Protein AF-A0A2D4RVU8-F1 (afdb_monomer)

Radius of gyration: 25.31 Å; Cα contacts (8 Å, |Δi|>4): 98; chains: 1; bounding box: 89×40×42 Å

Foldseek 3Di:
DDPVVVVVVVVVPPPDDDDDDDPPPPDPPDDPPPPPQQLVVLLVQLVVLLVQLVVLVVVCVVPVDVLSLLSSLVSLVVSLVSLVCSVVTPNDDPVSVVSSVVSNVSSVVSNVVSVVSHDPDDVVVSVVSVVVVCVVVVVD

Secondary structure (DSSP, 8-state):
--THHHHHHHSSSSSSS-------SSS-S--------HHHHHHHHHHHHHHHHHHHHHHHHHH--HHHHHHHHHHHHHHHHHHHHGGG-TT--HHHHHHHHHHHHHHHHHHHHHHHHS-TT-HHHHHHHHHHHHHHHHT-

Nearest PDB structures (foldseek):
  9had-assembly1_A  TM=4.793E-01  e=4.778E-01  Dermatophagoides farinae
  2k3w-assembly1_A  TM=7.581E-01  e=4.256E+00  Homo sapiens

Solvent-accessible surface area (backbone atoms only — not comparable to full-atom values): 8275 Å² total; per-residue (Å²): 135,65,79,73,66,60,59,64,63,64,69,74,77,71,83,84,81,89,88,83,83,80,95,80,82,87,72,75,94,72,74,91,70,76,76,68,76,47,26,63,54,34,47,52,50,16,51,50,30,40,54,48,15,52,53,29,37,52,48,18,76,75,70,69,45,63,62,33,41,53,51,16,44,51,34,25,49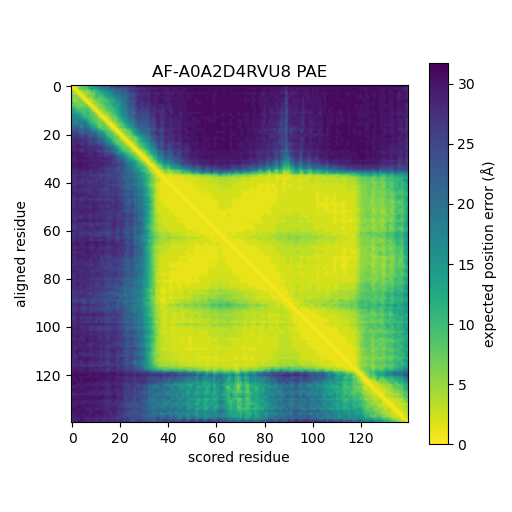,48,14,40,54,42,32,60,49,32,78,74,29,90,72,55,49,74,69,51,54,53,51,36,51,55,48,43,50,53,32,52,55,50,45,56,54,44,59,74,70,48,74,89,84,53,68,64,61,58,51,53,60,48,46,68,61,46,53,63,66,77,74,110

pLDDT: mean 75.92, std 20.5, range [33.06, 98.31]

Sequence (140 aa):
MKLKNLILVTTTMVFFSSGCSTIQEIVGDGNTLLAGPCADLTIDEAFFLHEEAKSGFAKYLNTREDHFLFDSFYTASDSRSVAQSVSQCWDRRVSHYNAMKNLEELNNDLARILVRNMPDEDPGQMVSVYRDKYTRLMHR

Mean predicted aligned error: 14.42 Å

Structure (mmCIF, N/CA/C/O backbone):
data_AF-A0A2D4RVU8-F1
#
_entry.id   AF-A0A2D4RVU8-F1
#
loop_
_atom_site.group_PDB
_atom_site.id
_atom_site.type_symbol
_atom_site.label_atom_id
_atom_site.label_alt_id
_atom_site.label_comp_id
_atom_site.label_asym_id
_atom_site.label_entity_id
_atom_site.label_seq_id
_atom_site.pdbx_PDB_ins_code
_atom_site.Cartn_x
_atom_site.Cartn_y
_atom_site.Cartn_z
_atom_site.occupancy
_atom_site.B_iso_or_equiv
_atom_site.auth_seq_id
_atom_site.auth_comp_id
_atom_site.auth_asym_id
_atom_site.auth_atom_id
_atom_site.pdbx_PDB_model_num
ATOM 1 N N . MET A 1 1 ? 70.613 -2.924 -10.716 1.00 49.34 1 MET A N 1
ATOM 2 C CA . MET A 1 1 ? 69.352 -2.624 -9.997 1.00 49.34 1 MET A CA 1
ATOM 3 C C . MET A 1 1 ? 68.781 -3.930 -9.477 1.00 49.34 1 MET A C 1
ATOM 5 O O . MET A 1 1 ? 68.865 -4.936 -10.164 1.00 49.34 1 MET A O 1
ATOM 9 N N . LYS A 1 2 ? 68.389 -3.941 -8.202 1.00 42.91 2 LYS A N 1
ATOM 10 C CA . LYS A 1 2 ? 68.290 -5.141 -7.363 1.00 42.91 2 LYS A CA 1
ATOM 11 C C . LYS A 1 2 ? 67.008 -5.937 -7.647 1.00 42.91 2 LYS A C 1
ATOM 13 O O . LYS A 1 2 ? 65.945 -5.344 -7.802 1.00 42.91 2 LYS A O 1
ATOM 18 N N . LEU A 1 3 ? 67.125 -7.267 -7.588 1.00 47.97 3 LEU A N 1
ATOM 19 C CA . LEU A 1 3 ? 66.077 -8.300 -7.702 1.00 47.97 3 LEU A CA 1
ATOM 20 C C . LEU A 1 3 ? 64.791 -8.006 -6.890 1.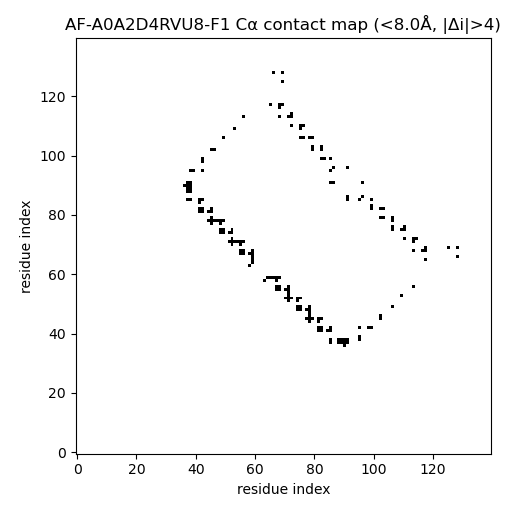00 47.97 3 LEU A C 1
ATOM 22 O O . LEU A 1 3 ? 63.714 -8.484 -7.226 1.00 47.97 3 LEU A O 1
ATOM 26 N N . LYS A 1 4 ? 64.888 -7.150 -5.863 1.00 49.53 4 LYS A N 1
ATOM 27 C CA . LYS A 1 4 ? 63.763 -6.647 -5.058 1.00 49.53 4 LYS A CA 1
ATOM 28 C C . LYS A 1 4 ? 62.716 -5.844 -5.847 1.00 49.53 4 LYS A C 1
ATOM 30 O O . LYS A 1 4 ? 61.561 -5.851 -5.444 1.00 49.53 4 LYS A O 1
ATOM 35 N N . ASN A 1 5 ? 63.076 -5.202 -6.962 1.00 52.09 5 ASN A N 1
ATOM 36 C CA . ASN A 1 5 ? 62.132 -4.362 -7.716 1.00 52.09 5 ASN A CA 1
ATOM 37 C C . ASN A 1 5 ? 61.339 -5.120 -8.793 1.00 52.09 5 ASN A C 1
ATOM 39 O O . ASN A 1 5 ? 60.390 -4.561 -9.329 1.00 52.09 5 ASN A O 1
ATOM 43 N N . LEU A 1 6 ? 61.691 -6.375 -9.099 1.00 47.56 6 LEU A N 1
ATOM 44 C CA . LEU A 1 6 ? 60.920 -7.211 -10.030 1.00 47.56 6 LEU A CA 1
ATOM 45 C C . LEU A 1 6 ? 59.760 -7.923 -9.316 1.00 47.56 6 LEU A C 1
ATOM 47 O O . LEU A 1 6 ? 58.681 -8.061 -9.877 1.00 47.56 6 LEU A O 1
ATOM 51 N N . ILE A 1 7 ? 59.960 -8.291 -8.046 1.00 53.34 7 ILE A N 1
ATOM 52 C CA . ILE A 1 7 ? 58.950 -8.978 -7.227 1.00 53.34 7 ILE A CA 1
ATOM 53 C C . ILE A 1 7 ? 57.769 -8.048 -6.911 1.00 53.34 7 ILE A C 1
ATOM 55 O O . ILE A 1 7 ? 56.640 -8.510 -6.837 1.00 53.34 7 ILE A O 1
ATOM 59 N N . LEU A 1 8 ? 58.001 -6.736 -6.782 1.00 48.16 8 LEU A N 1
ATOM 60 C CA . LEU A 1 8 ? 56.951 -5.774 -6.425 1.00 48.16 8 LEU A CA 1
ATOM 61 C C . LEU A 1 8 ? 55.982 -5.460 -7.582 1.00 48.16 8 LEU A C 1
ATOM 63 O O . LEU A 1 8 ? 54.867 -5.014 -7.333 1.00 48.16 8 LEU A O 1
ATOM 67 N N . VAL A 1 9 ? 56.384 -5.700 -8.835 1.00 50.97 9 VAL A N 1
ATOM 68 C CA . VAL A 1 9 ? 55.538 -5.443 -10.017 1.00 50.97 9 VAL A CA 1
ATOM 69 C C . VAL A 1 9 ? 54.647 -6.647 -10.341 1.00 50.97 9 VAL A C 1
ATOM 71 O O . VAL A 1 9 ? 53.563 -6.481 -10.890 1.00 50.97 9 VAL A O 1
ATOM 74 N N . THR A 1 10 ? 55.041 -7.861 -9.948 1.00 50.91 10 THR A N 1
ATOM 75 C CA . THR A 1 10 ? 54.247 -9.073 -10.206 1.00 50.91 10 THR A CA 1
ATOM 76 C C . THR A 1 10 ? 53.129 -9.319 -9.189 1.00 50.91 10 THR A C 1
ATOM 78 O O . THR A 1 10 ? 52.215 -10.083 -9.480 1.00 50.91 10 THR A O 1
ATOM 81 N N . THR A 1 11 ? 53.143 -8.673 -8.016 1.00 49.53 11 THR A N 1
ATOM 82 C CA . THR A 1 11 ? 52.123 -8.898 -6.969 1.00 49.53 11 THR A CA 1
ATOM 83 C C . THR A 1 11 ? 50.898 -7.987 -7.064 1.00 49.53 11 THR A C 1
ATOM 85 O O . THR A 1 11 ? 49.917 -8.228 -6.368 1.00 49.53 11 THR A O 1
ATOM 88 N N . THR A 1 12 ? 50.905 -6.958 -7.916 1.00 49.94 12 THR A N 1
ATOM 89 C CA . THR A 1 12 ? 49.766 -6.029 -8.067 1.00 49.94 12 THR A CA 1
ATOM 90 C C . THR A 1 12 ? 48.831 -6.380 -9.226 1.00 49.94 12 THR A C 1
ATOM 92 O O . THR A 1 12 ? 47.786 -5.752 -9.372 1.00 49.94 12 THR A O 1
ATOM 95 N N . MET A 1 13 ? 49.141 -7.422 -10.007 1.00 48.62 13 MET A N 1
ATOM 96 C CA . MET A 1 13 ? 48.339 -7.858 -11.159 1.00 48.62 13 MET A CA 1
ATOM 97 C C . MET A 1 13 ? 47.688 -9.241 -10.971 1.00 48.62 13 MET A C 1
ATOM 99 O O . MET A 1 13 ? 47.442 -9.949 -11.940 1.00 48.62 13 MET A O 1
ATOM 103 N N . VAL A 1 14 ? 47.410 -9.642 -9.725 1.00 50.66 14 VAL A N 1
ATOM 104 C CA . VAL A 1 14 ? 46.709 -10.908 -9.399 1.00 50.66 14 VAL A CA 1
ATOM 105 C C . VAL A 1 14 ? 45.340 -10.668 -8.734 1.00 50.66 14 VAL A C 1
ATOM 107 O O . VAL A 1 14 ? 44.620 -11.603 -8.413 1.00 50.66 14 VAL A O 1
ATOM 110 N N . PHE A 1 15 ? 44.902 -9.413 -8.593 1.00 49.97 15 PHE A N 1
ATOM 111 C CA . PHE A 1 15 ? 43.677 -9.072 -7.852 1.00 49.97 15 PHE A CA 1
ATOM 112 C C . PHE A 1 15 ? 42.416 -8.800 -8.693 1.00 49.97 15 PHE A C 1
ATOM 114 O O . PHE A 1 15 ? 41.472 -8.212 -8.177 1.00 49.97 15 PHE A O 1
ATOM 121 N N . PHE A 1 16 ? 42.350 -9.235 -9.959 1.00 48.38 16 PHE A N 1
ATOM 122 C CA . PHE A 1 16 ? 41.176 -8.955 -10.811 1.00 48.38 16 PHE A CA 1
ATOM 123 C C . PHE A 1 16 ? 40.555 -10.142 -11.559 1.00 48.38 16 PHE A C 1
ATOM 125 O O . PHE A 1 16 ? 39.680 -9.928 -12.394 1.00 48.38 16 PHE A O 1
ATOM 132 N N . SER A 1 17 ? 40.909 -11.394 -11.262 1.00 52.25 17 SER A N 1
ATOM 133 C CA . SER A 1 17 ? 40.301 -12.515 -11.997 1.00 52.25 17 SER A CA 1
ATOM 134 C C . SER A 1 17 ? 40.287 -13.835 -11.231 1.00 52.25 17 SER A C 1
ATOM 136 O O . SER A 1 17 ? 41.065 -14.726 -11.549 1.00 52.25 17 SER A O 1
ATOM 138 N N . SER A 1 18 ? 39.384 -13.979 -10.258 1.00 53.31 18 SER A N 1
ATOM 139 C CA . SER A 1 18 ? 38.790 -15.282 -9.893 1.00 53.31 18 SER A CA 1
ATOM 140 C C . SER A 1 18 ? 37.829 -15.111 -8.718 1.00 53.31 18 SER A C 1
ATOM 142 O O . SER A 1 18 ? 38.201 -15.268 -7.558 1.00 53.31 18 SER A O 1
ATOM 144 N N . GLY A 1 19 ? 36.586 -14.760 -9.028 1.00 47.66 19 GLY A N 1
ATOM 145 C CA . GLY A 1 19 ? 35.509 -14.641 -8.047 1.00 47.66 19 GLY A CA 1
ATOM 146 C C . GLY A 1 19 ? 34.134 -14.786 -8.686 1.00 47.66 19 GLY A C 1
ATOM 147 O O . GLY A 1 19 ? 33.216 -14.059 -8.337 1.00 47.66 19 GLY A O 1
ATOM 148 N N . CYS A 1 20 ? 34.001 -15.669 -9.674 1.00 54.88 20 CYS A N 1
ATOM 149 C CA . CYS A 1 20 ? 32.704 -16.111 -10.168 1.00 54.88 20 CYS A CA 1
ATOM 150 C C . CYS A 1 20 ? 32.858 -17.541 -10.682 1.00 54.88 20 CYS A C 1
ATOM 152 O O . CYS A 1 20 ? 33.179 -17.767 -11.844 1.00 54.88 20 CYS A O 1
ATOM 154 N N . SER A 1 21 ? 32.698 -18.513 -9.792 1.00 43.34 21 SER A N 1
ATOM 155 C CA . SER A 1 21 ? 32.393 -19.875 -10.211 1.00 43.34 21 SER A CA 1
ATOM 156 C C . SER A 1 21 ? 31.675 -20.613 -9.090 1.00 43.34 21 SER A C 1
ATOM 158 O O . SER A 1 21 ? 32.211 -20.775 -7.994 1.00 43.34 21 SER A O 1
ATOM 160 N N . THR A 1 22 ? 30.476 -21.077 -9.448 1.00 44.47 22 THR A N 1
ATOM 161 C CA . THR A 1 22 ? 29.731 -22.202 -8.867 1.00 44.47 22 THR A CA 1
ATOM 162 C C . THR A 1 22 ? 29.140 -22.026 -7.464 1.00 44.47 22 THR A C 1
ATOM 164 O O . THR A 1 22 ? 29.559 -22.669 -6.511 1.00 44.47 22 THR A O 1
ATOM 167 N N . ILE A 1 23 ? 28.038 -21.270 -7.386 1.00 45.72 23 ILE A N 1
ATOM 168 C CA . ILE A 1 23 ? 26.826 -21.774 -6.713 1.00 45.72 23 ILE A CA 1
ATOM 169 C C . ILE A 1 23 ? 25.878 -22.192 -7.839 1.00 45.72 23 ILE A C 1
ATOM 171 O O . ILE A 1 23 ? 25.037 -21.425 -8.294 1.00 45.72 23 ILE A O 1
ATOM 175 N N . GLN A 1 24 ? 26.107 -23.386 -8.370 1.00 43.03 24 GLN A N 1
ATOM 176 C CA . GLN A 1 24 ? 25.278 -23.997 -9.404 1.00 43.03 24 GLN A CA 1
ATOM 177 C C . GLN A 1 24 ? 24.982 -25.429 -8.960 1.00 43.03 24 GLN A C 1
ATOM 179 O O . GLN A 1 24 ? 25.340 -26.383 -9.630 1.00 43.03 24 GLN A O 1
ATOM 184 N N . GLU A 1 25 ? 24.414 -25.574 -7.760 1.00 40.16 25 GLU A N 1
ATOM 185 C CA . GLU A 1 25 ? 23.968 -26.882 -7.255 1.00 40.16 25 GLU A CA 1
ATOM 186 C C . GLU A 1 25 ? 22.769 -26.791 -6.292 1.00 40.16 25 GLU A C 1
ATOM 188 O O . GLU A 1 25 ? 22.515 -27.697 -5.508 1.00 40.16 25 GLU A O 1
ATOM 193 N N . ILE A 1 26 ? 21.994 -25.698 -6.349 1.00 45.88 26 ILE A N 1
ATOM 194 C CA . ILE A 1 26 ? 20.673 -25.603 -5.696 1.00 45.88 26 ILE A CA 1
ATOM 195 C C . ILE A 1 26 ? 19.700 -24.848 -6.610 1.00 45.88 26 ILE A C 1
ATOM 197 O O . ILE A 1 26 ? 19.064 -23.881 -6.217 1.00 45.88 26 ILE A O 1
ATOM 201 N N . VAL A 1 27 ? 19.605 -25.242 -7.876 1.00 41.84 27 VAL A N 1
ATOM 202 C CA . VAL A 1 27 ? 18.398 -24.973 -8.665 1.00 41.84 27 VAL A CA 1
ATOM 203 C C . VAL A 1 27 ? 18.159 -26.240 -9.459 1.00 41.84 27 VAL A C 1
ATOM 205 O O . VAL A 1 27 ? 18.899 -26.547 -10.391 1.00 41.84 27 VAL A O 1
ATOM 208 N N . GLY A 1 28 ? 17.197 -27.028 -8.987 1.00 33.06 28 GLY A N 1
ATOM 209 C CA . GLY A 1 28 ? 16.760 -28.230 -9.670 1.00 33.06 28 GLY A CA 1
ATOM 210 C C . GLY A 1 28 ? 16.371 -27.911 -11.108 1.00 33.06 28 GLY A C 1
ATOM 211 O O . GLY A 1 28 ? 15.796 -26.862 -11.396 1.00 33.06 28 GLY A O 1
ATOM 212 N N . ASP A 1 29 ? 16.718 -28.844 -11.983 1.00 42.81 29 ASP A N 1
ATOM 213 C CA . ASP A 1 29 ? 16.205 -28.981 -13.336 1.00 42.81 29 ASP A CA 1
ATOM 214 C C . ASP A 1 29 ? 14.680 -28.770 -13.334 1.00 42.81 29 ASP A C 1
ATOM 216 O O . ASP A 1 29 ? 13.924 -29.560 -12.764 1.00 42.81 29 ASP A O 1
ATOM 220 N N . GLY A 1 30 ? 14.235 -27.620 -13.838 1.00 38.69 30 GLY A N 1
ATOM 221 C CA . GLY A 1 30 ? 12.900 -27.120 -13.533 1.00 38.69 30 GLY A CA 1
ATOM 222 C C . GLY A 1 30 ? 12.556 -25.842 -14.275 1.00 38.69 30 GLY A C 1
ATOM 223 O O . GLY A 1 30 ? 12.270 -24.821 -13.664 1.00 38.69 30 GLY A O 1
ATOM 224 N N . ASN A 1 31 ? 12.519 -25.954 -15.599 1.00 37.00 31 ASN A N 1
ATOM 225 C CA . ASN A 1 31 ? 11.877 -25.033 -16.530 1.00 37.00 31 ASN A CA 1
ATOM 226 C C . ASN A 1 31 ? 12.595 -23.704 -16.786 1.00 37.00 31 ASN A C 1
ATOM 228 O O . ASN A 1 31 ? 12.880 -22.892 -15.913 1.00 37.00 31 ASN A O 1
ATOM 232 N N . THR A 1 32 ? 12.745 -23.444 -18.075 1.00 42.44 32 THR A N 1
ATOM 233 C CA . THR A 1 32 ? 12.717 -22.145 -18.736 1.00 42.44 32 THR A CA 1
ATOM 234 C C . THR A 1 32 ? 11.535 -21.302 -18.218 1.00 42.44 32 THR A C 1
ATOM 236 O O . THR A 1 32 ? 10.508 -21.160 -18.875 1.00 42.44 32 THR A O 1
ATOM 239 N N . LEU A 1 33 ? 11.645 -20.744 -17.011 1.00 44.41 33 LEU A N 1
ATOM 240 C CA . LEU A 1 33 ? 10.774 -19.679 -16.537 1.00 44.41 33 LEU A CA 1
ATOM 241 C C . LEU A 1 33 ? 11.204 -18.419 -17.283 1.00 44.41 33 LEU A C 1
ATOM 243 O O . LEU A 1 33 ? 12.078 -17.680 -16.834 1.00 44.41 33 LEU A O 1
ATOM 247 N N . LEU A 1 34 ? 10.607 -18.179 -18.452 1.00 46.19 34 LEU A N 1
ATOM 248 C CA . LEU A 1 34 ? 10.424 -16.810 -18.922 1.00 46.19 34 LEU A CA 1
ATOM 249 C C . LEU A 1 34 ? 9.783 -16.067 -17.748 1.00 46.19 34 LEU A C 1
ATOM 251 O O . LEU A 1 34 ? 8.608 -16.285 -17.458 1.00 46.19 34 LEU A O 1
ATOM 255 N N . ALA A 1 35 ? 10.579 -15.298 -17.003 1.00 58.69 35 ALA A N 1
ATOM 256 C CA . ALA A 1 35 ? 10.074 -14.500 -15.903 1.00 58.69 35 ALA A CA 1
ATOM 257 C C . ALA A 1 35 ? 8.927 -13.655 -16.469 1.00 58.69 35 ALA A C 1
ATOM 259 O O . ALA A 1 35 ? 9.128 -12.906 -17.426 1.00 58.69 35 ALA A O 1
ATOM 260 N N . GLY A 1 36 ? 7.711 -13.849 -15.955 1.00 66.81 36 GLY A N 1
ATOM 261 C CA . GLY A 1 36 ? 6.570 -13.021 -16.334 1.00 66.81 36 GLY A CA 1
ATOM 262 C C . GLY A 1 36 ? 6.844 -11.543 -16.021 1.00 66.81 36 GLY A C 1
ATOM 263 O O . GLY A 1 36 ? 7.812 -11.239 -15.313 1.00 66.81 36 GLY A O 1
ATOM 264 N N . PRO A 1 37 ? 6.021 -10.618 -16.542 1.00 80.69 37 PRO A N 1
ATOM 265 C CA . PRO A 1 37 ? 6.175 -9.199 -16.245 1.00 80.69 37 PRO A CA 1
ATOM 266 C C . PRO A 1 37 ? 6.056 -8.976 -14.730 1.00 80.69 37 PRO A C 1
ATOM 268 O O . PRO A 1 37 ? 5.007 -9.218 -14.142 1.00 80.69 37 PRO A O 1
ATOM 271 N N . CYS A 1 38 ? 7.153 -8.578 -14.088 1.00 90.62 38 CYS A N 1
ATOM 272 C CA . CYS A 1 38 ? 7.247 -8.417 -12.635 1.00 90.62 38 CYS A CA 1
ATOM 273 C C . CYS A 1 38 ? 6.705 -7.054 -12.222 1.00 90.62 38 CYS A C 1
ATOM 275 O O . CYS A 1 38 ? 5.970 -6.942 -11.239 1.00 90.62 38 CYS A O 1
ATOM 277 N N . ALA A 1 39 ? 7.068 -6.013 -12.975 1.00 92.50 39 ALA A N 1
ATOM 278 C CA . ALA A 1 39 ? 6.767 -4.644 -12.592 1.00 92.50 39 ALA A CA 1
ATOM 279 C C . ALA A 1 39 ? 5.263 -4.351 -12.625 1.00 92.50 39 ALA A C 1
ATOM 281 O O . ALA A 1 39 ? 4.750 -3.808 -11.652 1.00 92.50 39 ALA A O 1
ATOM 282 N N . ASP A 1 40 ? 4.569 -4.747 -13.695 1.00 91.81 40 ASP A N 1
ATOM 283 C CA . ASP A 1 40 ? 3.128 -4.505 -13.841 1.00 91.81 40 ASP A CA 1
ATOM 284 C C . ASP A 1 40 ? 2.333 -5.235 -12.749 1.00 91.81 40 ASP A C 1
ATOM 286 O O . ASP A 1 40 ? 1.548 -4.607 -12.047 1.00 91.81 40 ASP A O 1
ATOM 290 N N . LEU A 1 41 ? 2.629 -6.519 -12.505 1.00 92.75 41 LEU A N 1
ATOM 291 C CA . LEU A 1 41 ? 1.987 -7.296 -11.435 1.00 92.75 41 LEU A CA 1
ATOM 292 C C . LEU A 1 41 ? 2.199 -6.675 -10.049 1.00 92.75 41 LEU A C 1
ATOM 294 O O . LEU A 1 41 ? 1.280 -6.626 -9.237 1.00 92.75 41 LEU A O 1
ATOM 298 N N . THR A 1 42 ? 3.410 -6.193 -9.776 1.00 92.38 42 THR A N 1
ATOM 299 C CA . THR A 1 42 ? 3.733 -5.566 -8.489 1.00 92.38 42 THR A CA 1
ATOM 300 C C . THR A 1 42 ? 3.018 -4.220 -8.330 1.00 92.38 42 THR A C 1
ATOM 302 O O . THR A 1 42 ? 2.578 -3.877 -7.235 1.00 92.38 42 THR A O 1
ATOM 305 N N . ILE A 1 43 ? 2.881 -3.450 -9.415 1.00 93.00 43 ILE A N 1
ATOM 306 C CA . ILE A 1 43 ? 2.121 -2.195 -9.415 1.00 93.00 43 ILE A CA 1
ATOM 307 C C . ILE A 1 43 ? 0.636 -2.470 -9.174 1.00 93.00 43 ILE A C 1
ATOM 309 O O . ILE A 1 43 ? 0.043 -1.813 -8.319 1.00 93.00 43 ILE A O 1
ATOM 313 N N . ASP A 1 44 ? 0.055 -3.436 -9.883 1.00 94.50 44 ASP A N 1
ATOM 314 C CA . ASP A 1 44 ? -1.354 -3.808 -9.742 1.00 94.50 44 ASP A CA 1
ATOM 315 C C . ASP A 1 44 ? -1.673 -4.252 -8.309 1.00 94.50 44 ASP A C 1
ATOM 317 O O . ASP A 1 44 ? -2.646 -3.777 -7.722 1.00 94.50 44 ASP A O 1
ATOM 321 N N . GLU A 1 45 ? -0.816 -5.081 -7.707 1.00 95.25 45 GLU A N 1
ATOM 322 C CA . GLU A 1 45 ? -0.953 -5.498 -6.307 1.00 95.25 45 GLU A CA 1
ATOM 323 C C . GLU A 1 45 ? -0.867 -4.305 -5.347 1.00 95.25 45 GLU A C 1
ATOM 325 O O . GLU A 1 45 ? -1.687 -4.154 -4.441 1.00 95.25 45 GLU A O 1
ATOM 330 N N . ALA A 1 46 ? 0.093 -3.402 -5.559 1.00 95.56 46 ALA A N 1
ATOM 331 C CA . ALA A 1 46 ? 0.221 -2.222 -4.717 1.00 95.56 46 ALA A CA 1
ATOM 332 C C . ALA A 1 46 ? -1.026 -1.319 -4.807 1.00 95.56 46 ALA A C 1
ATOM 334 O O . ALA A 1 46 ? -1.491 -0.813 -3.782 1.00 95.56 46 ALA A O 1
ATOM 335 N N . PHE A 1 47 ? -1.599 -1.133 -6.001 1.00 96.75 47 PHE A N 1
ATOM 336 C CA . PHE A 1 47 ? -2.856 -0.398 -6.178 1.00 96.75 47 PHE A CA 1
ATOM 337 C C . PHE A 1 47 ? -4.043 -1.110 -5.529 1.00 96.75 47 PHE A C 1
ATOM 339 O O . PHE A 1 47 ? -4.858 -0.452 -4.880 1.00 96.75 47 PHE A O 1
ATOM 346 N N . PHE A 1 48 ? -4.129 -2.433 -5.663 1.00 97.56 48 PHE A N 1
ATOM 347 C CA . PHE A 1 48 ? -5.160 -3.233 -5.008 1.00 97.56 48 PHE A CA 1
ATOM 348 C C . PHE A 1 48 ? -5.137 -3.025 -3.488 1.00 97.56 48 PHE A C 1
ATOM 350 O O . PHE A 1 48 ? -6.160 -2.660 -2.908 1.00 97.56 48 PHE A O 1
ATOM 357 N N . LEU A 1 49 ? -3.962 -3.138 -2.862 1.00 97.38 49 LEU A N 1
ATOM 358 C CA . LEU A 1 49 ? -3.787 -2.902 -1.427 1.00 97.38 49 LEU A CA 1
ATOM 359 C C . LEU A 1 49 ? -4.150 -1.459 -1.033 1.00 97.38 49 LEU A C 1
ATOM 361 O O . LEU A 1 49 ? -4.789 -1.234 -0.008 1.00 97.38 49 LEU A O 1
ATOM 365 N N . HIS A 1 50 ? -3.809 -0.461 -1.853 1.00 97.62 50 HIS A N 1
ATOM 366 C CA . HIS A 1 50 ? -4.198 0.927 -1.584 1.00 97.62 50 HIS A CA 1
ATOM 367 C C . HIS A 1 50 ? -5.725 1.108 -1.557 1.00 97.62 50 HIS A C 1
ATOM 369 O O . HIS A 1 50 ? -6.276 1.738 -0.648 1.00 97.62 50 HIS A O 1
ATOM 375 N N . GLU A 1 51 ? -6.430 0.540 -2.536 1.00 98.31 51 GLU A N 1
ATOM 376 C CA . GLU A 1 51 ? -7.893 0.595 -2.594 1.00 98.31 51 GLU A CA 1
ATOM 377 C C . GLU A 1 51 ? -8.556 -0.239 -1.488 1.00 98.31 51 GLU A C 1
ATOM 379 O O . GLU A 1 51 ? -9.587 0.167 -0.938 1.00 98.31 51 GLU A O 1
ATOM 384 N N . GLU A 1 52 ? -7.953 -1.362 -1.097 1.00 97.75 52 GLU A N 1
ATOM 385 C CA . GLU A 1 52 ? -8.391 -2.150 0.054 1.00 97.75 52 GLU A CA 1
ATOM 386 C C . GLU A 1 52 ? -8.257 -1.347 1.354 1.00 97.75 52 GLU A C 1
ATOM 388 O O . GLU A 1 52 ? -9.218 -1.269 2.122 1.00 97.75 52 GLU A O 1
ATOM 393 N N . ALA A 1 53 ? -7.128 -0.667 1.566 1.00 97.25 53 ALA A N 1
ATOM 394 C CA . ALA A 1 53 ? -6.913 0.199 2.721 1.00 97.25 53 ALA A CA 1
ATOM 395 C C . ALA A 1 53 ? -7.927 1.355 2.774 1.00 97.25 53 ALA A C 1
ATOM 397 O O . ALA A 1 53 ? -8.510 1.631 3.824 1.00 97.25 53 ALA A O 1
ATOM 398 N N . LYS A 1 54 ? -8.211 2.004 1.636 1.00 98.12 54 LYS A N 1
ATOM 399 C CA . LYS A 1 54 ? -9.270 3.027 1.544 1.00 98.12 54 LYS A CA 1
ATOM 400 C C . LYS A 1 54 ? -10.641 2.461 1.900 1.00 98.12 54 LYS A C 1
ATOM 402 O O . LYS A 1 54 ? -11.404 3.092 2.634 1.00 98.12 54 LYS A O 1
ATOM 407 N N . SER A 1 55 ? -10.955 1.273 1.392 1.00 98.06 55 SER A N 1
ATOM 408 C CA . SER A 1 55 ? -12.228 0.598 1.649 1.00 98.06 55 SER A CA 1
ATOM 409 C C . SER A 1 55 ? -12.367 0.189 3.117 1.00 98.06 55 SER A C 1
ATOM 411 O O . SER A 1 55 ? -13.436 0.357 3.706 1.00 98.06 55 SER A O 1
ATOM 413 N N . GLY A 1 56 ? -11.291 -0.302 3.734 1.00 96.50 56 GLY A N 1
ATOM 414 C CA . GLY A 1 56 ? -11.219 -0.579 5.167 1.00 96.50 56 GLY A CA 1
ATOM 415 C C . GLY A 1 56 ? -11.431 0.684 6.000 1.00 96.50 56 GLY A C 1
ATOM 416 O O . GLY A 1 56 ? -12.237 0.684 6.932 1.00 96.50 56 GLY A O 1
ATOM 417 N N . PHE A 1 57 ? -10.814 1.800 5.608 1.00 96.56 57 PHE A N 1
ATOM 418 C CA . PHE A 1 57 ? -10.969 3.056 6.330 1.00 96.56 57 PHE A CA 1
ATOM 419 C C . PHE A 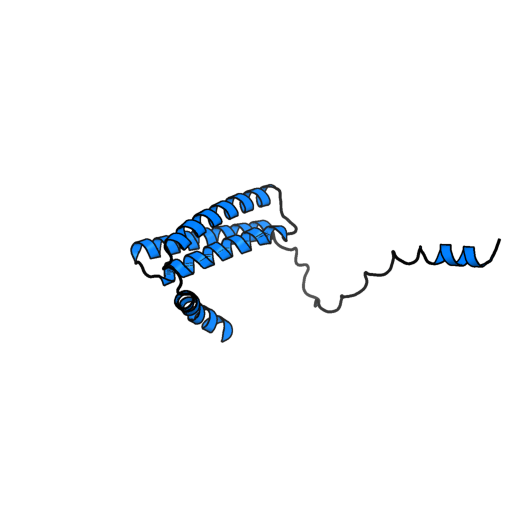1 57 ? -12.404 3.579 6.241 1.00 96.56 57 PHE A C 1
ATOM 421 O O . PHE A 1 57 ? -12.967 4.038 7.233 1.00 96.56 57 PHE A O 1
ATOM 428 N N . ALA A 1 58 ? -13.048 3.438 5.080 1.00 97.94 58 ALA A N 1
ATOM 429 C CA . ALA A 1 58 ? -14.463 3.755 4.932 1.00 97.94 58 ALA A CA 1
ATOM 430 C C . ALA A 1 58 ? -15.350 2.900 5.860 1.00 97.94 58 ALA A C 1
ATOM 432 O O . ALA A 1 58 ? -16.299 3.420 6.451 1.00 97.94 58 ALA A O 1
ATOM 433 N N . LYS A 1 59 ? -15.032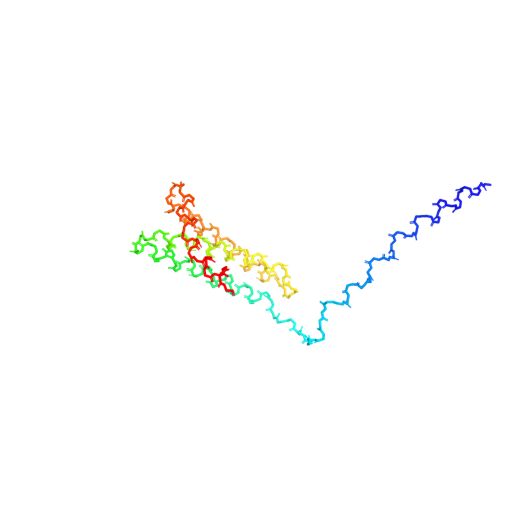 1.610 6.053 1.00 97.50 59 LYS A N 1
ATOM 434 C CA . LYS A 1 59 ? -15.729 0.760 7.037 1.00 97.50 59 LYS A CA 1
ATOM 435 C C . LYS A 1 59 ? -15.538 1.277 8.460 1.00 97.50 59 LYS A C 1
ATOM 437 O O . LYS A 1 59 ? -16.526 1.359 9.189 1.00 97.50 59 LYS A O 1
ATOM 442 N N . TYR A 1 60 ? -14.325 1.684 8.837 1.00 94.69 60 TYR A N 1
ATOM 443 C CA . TYR A 1 60 ? -14.081 2.329 10.130 1.00 94.69 60 TYR A CA 1
ATOM 444 C C . TYR A 1 60 ? -14.932 3.594 10.304 1.00 94.69 60 TYR A C 1
ATOM 446 O O . TYR A 1 60 ? -15.584 3.753 11.330 1.00 94.69 60 TYR A O 1
ATOM 454 N N . LEU A 1 61 ? -15.002 4.474 9.302 1.00 95.62 61 LEU A N 1
ATOM 455 C CA . LEU A 1 61 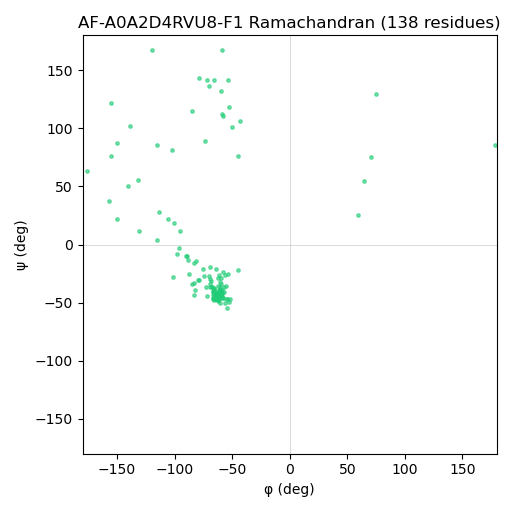? -15.802 5.702 9.405 1.00 95.62 61 LEU A CA 1
ATOM 456 C C . LEU A 1 61 ? -17.297 5.427 9.644 1.00 95.62 61 LEU A C 1
ATOM 458 O O . LEU A 1 61 ? -17.951 6.209 10.338 1.00 95.62 61 LEU A O 1
ATOM 462 N N . ASN A 1 62 ? -17.813 4.315 9.112 1.00 97.19 62 ASN A N 1
ATOM 463 C CA . ASN A 1 62 ? -19.209 3.900 9.266 1.00 97.19 62 ASN A CA 1
ATOM 464 C C . ASN A 1 62 ? -19.493 3.170 10.587 1.00 97.19 62 ASN A C 1
ATOM 466 O O . ASN A 1 62 ? -20.554 3.362 11.173 1.00 97.19 62 ASN A O 1
ATOM 470 N N . THR A 1 63 ? -18.575 2.314 11.035 1.00 95.12 63 THR A N 1
ATOM 471 C CA . THR A 1 63 ? -18.793 1.393 12.170 1.00 95.12 63 THR A CA 1
ATOM 472 C C . THR A 1 63 ? -18.154 1.872 13.468 1.00 95.12 63 THR A C 1
ATOM 474 O O . THR A 1 63 ? -18.646 1.558 14.545 1.00 95.12 63 THR A O 1
ATOM 477 N N . ARG A 1 64 ? -17.073 2.655 13.362 1.00 90.75 64 ARG A N 1
ATOM 478 C CA . ARG A 1 64 ? -16.171 3.046 14.455 1.00 90.75 64 ARG A CA 1
ATOM 479 C C . ARG A 1 64 ? -15.511 1.865 15.162 1.00 90.75 64 ARG A C 1
ATOM 481 O O . ARG A 1 64 ? -15.110 1.988 16.311 1.00 90.75 64 ARG A O 1
ATOM 488 N N . GLU A 1 65 ? -15.370 0.736 14.473 1.00 86.81 65 GLU A N 1
ATOM 489 C CA . GLU A 1 65 ? -14.629 -0.408 14.995 1.00 86.81 65 GLU A CA 1
ATOM 490 C C . GLU A 1 65 ? -13.131 -0.253 14.698 1.00 86.81 65 GLU A C 1
ATOM 492 O O . GLU A 1 65 ? -12.709 -0.271 13.539 1.00 86.81 65 GLU A O 1
ATOM 497 N N . ASP A 1 66 ? -12.319 -0.121 15.750 1.00 85.50 66 ASP A N 1
ATOM 498 C CA . ASP A 1 66 ? -10.889 0.210 15.648 1.00 85.50 66 ASP A CA 1
ATOM 499 C C . ASP A 1 66 ? -10.075 -0.811 14.847 1.00 85.50 66 ASP A C 1
ATOM 501 O O . ASP A 1 66 ? -9.101 -0.454 14.186 1.00 85.50 66 ASP A O 1
ATOM 505 N N . HIS A 1 67 ? -10.491 -2.081 14.829 1.00 84.75 67 HIS A N 1
ATOM 506 C CA . HIS A 1 67 ? -9.796 -3.108 14.056 1.00 84.75 67 HIS A CA 1
ATOM 507 C C . HIS A 1 67 ? -9.766 -2.785 12.551 1.00 84.75 67 HIS A C 1
ATOM 509 O O . HIS A 1 67 ? -8.747 -3.028 11.914 1.00 84.75 67 HIS A O 1
ATOM 515 N N . PHE A 1 68 ? -10.809 -2.153 11.990 1.00 90.56 68 PHE A N 1
ATOM 516 C CA . PHE A 1 68 ? -10.793 -1.706 10.593 1.00 90.56 68 PHE A CA 1
ATOM 517 C C . PHE A 1 68 ? -9.793 -0.577 10.362 1.00 90.56 68 PHE A C 1
ATOM 519 O O . PHE A 1 68 ? -9.164 -0.522 9.306 1.00 90.56 68 PHE A O 1
ATOM 526 N N . LEU A 1 69 ? -9.639 0.327 11.331 1.00 90.19 69 LEU A N 1
ATOM 527 C CA . LEU A 1 69 ? -8.664 1.409 11.248 1.00 90.19 69 LEU A CA 1
ATOM 528 C C . LEU A 1 69 ? -7.238 0.855 11.260 1.00 90.19 69 LEU A C 1
ATOM 530 O O . LEU A 1 69 ? -6.419 1.240 10.423 1.00 90.19 69 LEU A O 1
ATOM 534 N N . PHE A 1 70 ? -6.966 -0.078 12.174 1.00 87.75 70 PHE A N 1
ATOM 535 C CA . PHE A 1 70 ? -5.677 -0.752 12.258 1.00 87.75 70 PHE A CA 1
ATOM 536 C C . PHE A 1 70 ? -5.399 -1.602 11.018 1.00 87.75 70 PHE A C 1
ATOM 538 O O . PHE A 1 70 ? -4.325 -1.464 10.445 1.00 87.75 70 PHE A O 1
ATOM 545 N N . ASP A 1 71 ? -6.341 -2.422 10.546 1.00 89.12 71 ASP A N 1
ATOM 546 C CA . ASP A 1 71 ? -6.181 -3.184 9.298 1.00 89.12 71 ASP A CA 1
ATOM 547 C C . ASP A 1 71 ? -5.844 -2.256 8.122 1.00 89.12 71 ASP A C 1
ATOM 549 O O . ASP A 1 71 ? -4.861 -2.475 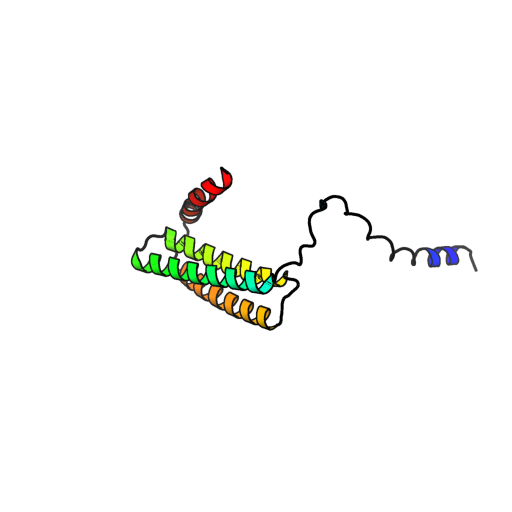7.420 1.00 89.12 71 ASP A O 1
ATOM 553 N N . SER A 1 72 ? -6.577 -1.150 7.972 1.00 93.38 72 SER A N 1
ATOM 554 C CA . SER A 1 72 ? -6.352 -0.188 6.883 1.00 93.38 72 SER A CA 1
ATOM 555 C C . SER A 1 72 ? -4.959 0.434 6.910 1.00 93.38 72 SER A C 1
ATOM 557 O O . SER A 1 72 ? -4.367 0.671 5.860 1.00 93.38 72 SER A O 1
ATOM 559 N N . PHE A 1 73 ? -4.419 0.706 8.100 1.00 91.19 73 PHE A N 1
ATOM 560 C CA . PHE A 1 73 ? -3.079 1.272 8.245 1.00 91.19 73 PHE A CA 1
ATOM 561 C C . PHE A 1 73 ? -1.984 0.325 7.781 1.00 91.19 73 PHE A C 1
ATOM 563 O O . PHE A 1 73 ? -1.111 0.746 7.019 1.00 91.19 73 PHE A O 1
ATOM 570 N N . TYR A 1 74 ? -2.034 -0.943 8.184 1.00 89.75 74 TYR A N 1
ATOM 571 C CA . TYR A 1 74 ? -1.023 -1.886 7.720 1.00 89.75 74 TYR A CA 1
ATOM 572 C C . TYR A 1 74 ? -1.229 -2.238 6.252 1.00 89.75 74 TYR A C 1
ATOM 574 O O . TYR A 1 74 ? -0.240 -2.282 5.538 1.00 89.75 74 TYR A O 1
ATOM 582 N N . THR A 1 75 ? -2.464 -2.361 5.755 1.00 94.25 75 THR A N 1
ATOM 583 C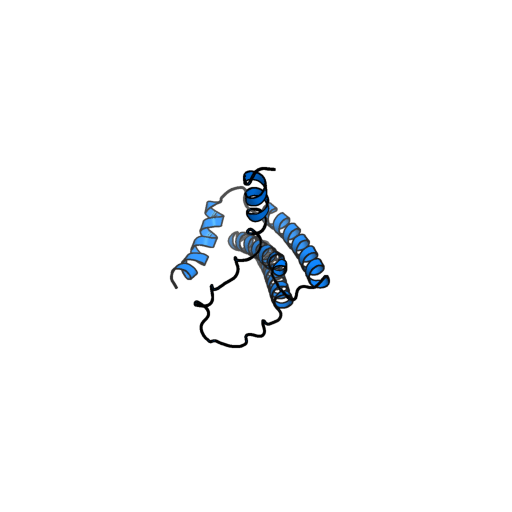 CA . THR A 1 75 ? -2.697 -2.569 4.317 1.00 94.25 75 THR A CA 1
ATOM 584 C C . THR A 1 75 ? -2.138 -1.405 3.479 1.00 94.25 75 THR A C 1
ATOM 586 O O . THR A 1 75 ? -1.509 -1.630 2.446 1.00 94.25 75 THR A O 1
ATOM 589 N N . ALA A 1 76 ? -2.276 -0.152 3.935 1.00 95.25 76 ALA A N 1
ATOM 590 C CA . ALA A 1 76 ? -1.645 1.000 3.278 1.00 95.25 76 ALA A CA 1
ATOM 591 C C . ALA A 1 76 ? -0.106 0.954 3.362 1.00 95.25 76 ALA A C 1
ATOM 593 O O . ALA A 1 76 ? 0.591 1.324 2.413 1.00 95.25 76 ALA A O 1
ATOM 594 N N . SER A 1 77 ? 0.439 0.489 4.491 1.00 91.75 77 SER A N 1
ATOM 595 C CA . SER A 1 77 ? 1.880 0.269 4.652 1.00 91.75 77 SER A CA 1
ATOM 596 C C . SER A 1 77 ? 2.396 -0.822 3.708 1.00 91.75 77 SER A C 1
ATOM 598 O O . SER A 1 77 ? 3.417 -0.620 3.052 1.00 91.75 77 SER A O 1
ATOM 600 N N . ASP A 1 78 ? 1.674 -1.935 3.587 1.00 93.56 78 ASP A N 1
ATOM 601 C CA . ASP A 1 78 ? 1.993 -3.046 2.692 1.00 93.56 78 ASP A CA 1
ATOM 602 C C . ASP A 1 78 ? 1.939 -2.588 1.235 1.00 93.56 78 ASP A C 1
ATOM 604 O O . ASP A 1 78 ? 2.889 -2.828 0.494 1.00 93.56 78 ASP A O 1
ATOM 608 N N . SER A 1 79 ? 0.912 -1.823 0.842 1.00 95.81 79 SER A N 1
ATOM 609 C CA . SER A 1 79 ? 0.837 -1.187 -0.482 1.00 95.81 79 SER A CA 1
ATOM 610 C C . SER A 1 79 ? 2.107 -0.393 -0.801 1.00 95.81 79 SER A C 1
ATOM 612 O O . SER A 1 79 ? 2.699 -0.552 -1.870 1.00 95.81 79 SER A O 1
ATOM 614 N N . ARG A 1 80 ? 2.582 0.430 0.143 1.00 94.38 80 ARG A N 1
ATOM 615 C CA . ARG A 1 80 ? 3.821 1.199 -0.025 1.00 94.38 80 ARG A CA 1
ATOM 616 C C . ARG A 1 80 ? 5.046 0.289 -0.148 1.00 94.38 80 ARG A C 1
ATOM 618 O O . ARG A 1 80 ? 5.888 0.536 -1.012 1.00 94.38 80 ARG A O 1
ATOM 625 N N . SER A 1 81 ? 5.161 -0.739 0.688 1.00 92.12 81 SER A N 1
ATOM 626 C CA . SER A 1 81 ? 6.273 -1.695 0.635 1.00 92.12 81 SER A CA 1
ATOM 627 C C . SER A 1 81 ? 6.299 -2.483 -0.678 1.00 92.12 81 SER A C 1
ATOM 629 O O . SER A 1 81 ? 7.360 -2.598 -1.298 1.00 92.12 81 SER A O 1
ATOM 631 N N . VAL A 1 82 ? 5.142 -2.955 -1.151 1.00 93.25 82 VAL A N 1
ATOM 632 C CA . VAL A 1 82 ? 4.994 -3.628 -2.449 1.00 93.25 82 VAL A CA 1
ATOM 633 C C . VAL A 1 82 ? 5.361 -2.668 -3.576 1.00 93.25 82 VAL A C 1
ATOM 635 O O . VAL A 1 82 ? 6.207 -3.008 -4.402 1.00 93.25 82 VAL A O 1
ATOM 638 N N . ALA A 1 83 ? 4.845 -1.435 -3.567 1.00 91.38 83 ALA A N 1
ATOM 639 C CA . ALA A 1 83 ? 5.198 -0.428 -4.565 1.00 91.38 83 ALA A CA 1
ATOM 640 C C . ALA A 1 83 ? 6.717 -0.219 -4.642 1.00 91.38 83 ALA A C 1
ATOM 642 O O . ALA A 1 83 ? 7.284 -0.24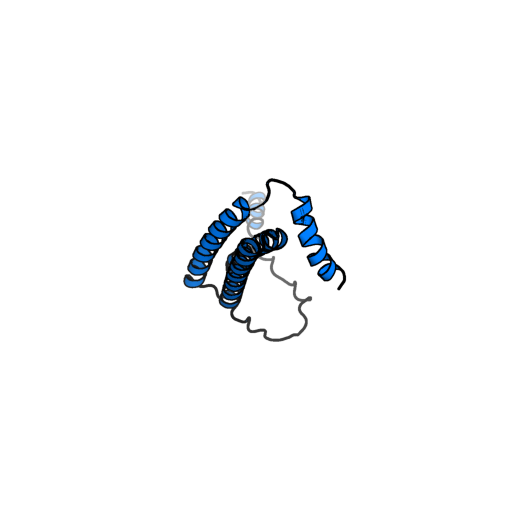6 -5.728 1.00 91.38 83 ALA A O 1
ATOM 643 N N . GLN A 1 84 ? 7.404 -0.078 -3.504 1.00 90.38 84 GLN A N 1
ATOM 644 C CA . GLN A 1 84 ? 8.861 0.103 -3.451 1.00 90.38 84 GLN A CA 1
ATOM 645 C C . GLN A 1 84 ? 9.642 -1.098 -4.020 1.00 90.38 84 GLN A C 1
ATOM 647 O O . GLN A 1 84 ? 10.731 -0.917 -4.583 1.00 90.38 84 GLN A O 1
ATOM 652 N N . SER A 1 85 ? 9.083 -2.310 -3.942 1.00 90.69 85 SER A N 1
ATOM 653 C CA . SER A 1 85 ? 9.715 -3.534 -4.449 1.00 90.69 85 SER A CA 1
ATOM 654 C C . SER A 1 85 ? 9.802 -3.609 -5.981 1.00 90.69 85 SER A C 1
ATOM 656 O O . SER A 1 85 ? 10.698 -4.273 -6.495 1.00 90.69 85 SER A O 1
ATOM 658 N N . VAL A 1 86 ? 9.004 -2.829 -6.728 1.00 91.25 86 VAL A N 1
ATOM 659 C CA . VAL A 1 86 ? 9.098 -2.717 -8.206 1.00 91.25 86 VAL A CA 1
ATOM 660 C C . VAL A 1 86 ? 10.504 -2.297 -8.662 1.00 91.25 86 VAL A C 1
ATOM 662 O O . VAL A 1 86 ? 10.937 -2.634 -9.765 1.00 91.25 86 VAL A O 1
ATOM 665 N N . SER A 1 87 ? 11.262 -1.588 -7.816 1.00 87.25 87 SER A N 1
ATOM 666 C CA . SER A 1 87 ? 12.665 -1.239 -8.093 1.00 87.25 87 SER A CA 1
ATOM 667 C C . SER A 1 87 ? 13.562 -2.465 -8.329 1.00 87.25 87 SER A C 1
ATOM 669 O O . SER A 1 87 ? 14.581 -2.354 -9.015 1.00 87.25 87 SER A O 1
ATOM 671 N N . GLN A 1 88 ? 13.159 -3.628 -7.814 1.00 88.75 88 GLN A N 1
ATOM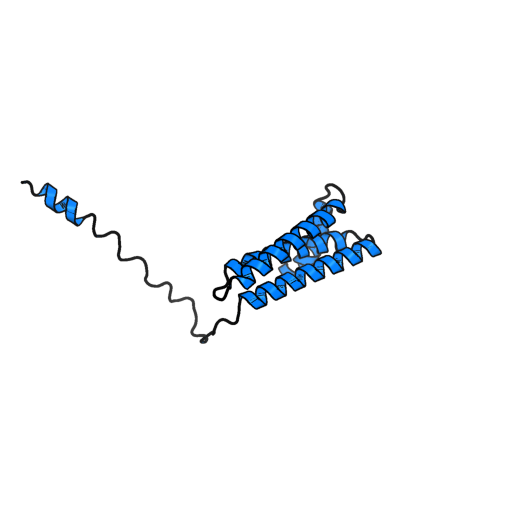 672 C CA . GLN A 1 88 ? 13.842 -4.912 -7.957 1.00 88.75 88 GLN A CA 1
ATOM 673 C C . GLN A 1 88 ? 13.409 -5.676 -9.217 1.00 88.75 88 GLN A C 1
ATOM 675 O O . GLN A 1 88 ? 14.098 -6.608 -9.629 1.00 88.75 88 GLN A O 1
ATOM 680 N N . CYS A 1 89 ? 12.319 -5.272 -9.875 1.00 89.75 89 CYS A N 1
ATOM 681 C CA . CYS A 1 89 ? 11.873 -5.897 -11.113 1.00 89.75 89 CYS A CA 1
ATOM 682 C C . CYS A 1 89 ? 12.830 -5.587 -12.275 1.00 89.75 89 CYS A C 1
ATOM 684 O O . CYS A 1 89 ? 13.293 -4.452 -12.464 1.00 89.75 89 CYS A O 1
ATOM 686 N N . TRP A 1 90 ? 13.124 -6.619 -13.068 1.00 88.50 90 TRP A N 1
ATOM 687 C CA . TRP A 1 90 ? 14.046 -6.561 -14.205 1.00 88.50 90 TRP A CA 1
ATOM 688 C C . TRP A 1 90 ? 13.448 -5.828 -15.417 1.00 88.50 90 TRP A C 1
ATOM 690 O O . TRP A 1 90 ? 14.181 -5.231 -16.200 1.00 88.50 90 TRP A O 1
ATOM 700 N N . ASP A 1 91 ? 12.122 -5.832 -15.546 1.00 90.88 91 ASP A N 1
ATOM 701 C CA . ASP A 1 91 ? 11.334 -5.282 -16.655 1.00 90.88 91 ASP A CA 1
ATOM 702 C C . ASP A 1 91 ? 10.827 -3.850 -16.398 1.00 90.88 91 ASP A C 1
ATOM 704 O O . ASP A 1 91 ? 9.980 -3.330 -17.132 1.00 90.88 91 ASP A O 1
ATOM 708 N N . ARG A 1 92 ? 11.339 -3.180 -15.356 1.00 88.69 92 ARG A N 1
ATOM 709 C CA . ARG A 1 92 ? 10.867 -1.848 -14.963 1.00 88.69 92 ARG A CA 1
ATOM 710 C C . ARG A 1 92 ? 11.161 -0.770 -16.015 1.00 88.69 92 ARG A C 1
ATOM 712 O O . ARG A 1 92 ? 12.241 -0.714 -16.601 1.00 88.69 92 ARG A O 1
ATOM 719 N N . ARG A 1 93 ? 10.208 0.149 -16.193 1.00 91.38 93 ARG A N 1
ATOM 720 C CA . ARG A 1 93 ? 10.284 1.302 -17.108 1.00 91.38 93 ARG A CA 1
ATOM 721 C C . ARG A 1 93 ? 10.149 2.618 -16.342 1.00 91.38 93 ARG A C 1
ATOM 723 O O . ARG A 1 93 ? 9.723 2.637 -15.191 1.00 91.38 93 ARG A O 1
ATOM 730 N N . VAL A 1 94 ? 10.448 3.742 -16.998 1.00 88.25 94 VAL A N 1
ATOM 731 C CA . VAL A 1 94 ? 10.242 5.089 -16.422 1.00 88.25 94 VAL A CA 1
ATOM 732 C C . VAL A 1 94 ? 8.777 5.313 -16.019 1.00 88.25 94 VAL A C 1
ATOM 734 O O . VAL A 1 94 ? 8.510 5.908 -14.980 1.00 88.25 94 VAL A O 1
ATOM 737 N N . SER A 1 95 ? 7.825 4.781 -16.792 1.00 87.94 95 SER A N 1
ATOM 738 C CA . SER A 1 95 ? 6.398 4.800 -16.442 1.00 87.94 95 SER A CA 1
ATOM 739 C C . SER A 1 95 ? 6.120 4.133 -15.093 1.00 87.94 95 SER A C 1
ATOM 741 O O . SER A 1 95 ? 5.355 4.675 -14.301 1.00 87.94 95 SER A O 1
ATOM 743 N N . HIS A 1 96 ? 6.780 3.008 -14.803 1.00 93.06 96 HIS A N 1
ATOM 744 C CA . HIS A 1 96 ? 6.630 2.273 -13.543 1.00 93.06 96 HIS A CA 1
ATOM 745 C C . HIS A 1 96 ? 7.160 3.097 -12.369 1.00 93.06 96 HIS A C 1
ATOM 747 O O . HIS A 1 96 ? 6.484 3.220 -11.356 1.00 93.06 96 HIS A O 1
ATOM 753 N N . TYR A 1 97 ? 8.314 3.752 -12.538 1.00 87.19 97 TYR A N 1
ATOM 754 C CA . TYR A 1 97 ? 8.857 4.661 -11.524 1.00 87.19 97 TYR A CA 1
ATOM 755 C C . TYR A 1 97 ? 7.883 5.799 -11.178 1.00 87.19 97 TYR A C 1
ATOM 757 O O . TYR A 1 97 ? 7.637 6.064 -10.003 1.00 87.19 97 TYR A O 1
ATOM 765 N N . ASN A 1 98 ? 7.294 6.443 -12.191 1.00 88.94 98 ASN A N 1
ATOM 766 C CA . ASN A 1 98 ? 6.322 7.517 -11.972 1.00 88.94 98 ASN A CA 1
ATOM 767 C C . ASN A 1 98 ? 5.052 7.001 -11.278 1.00 88.94 98 ASN A C 1
ATOM 769 O O . ASN A 1 98 ? 4.557 7.642 -10.355 1.00 88.94 98 ASN A O 1
ATOM 773 N N . ALA A 1 99 ? 4.553 5.829 -11.683 1.00 90.75 99 ALA A N 1
ATOM 774 C CA . ALA A 1 99 ? 3.393 5.202 -11.054 1.00 90.75 99 ALA A CA 1
ATOM 775 C C . ALA A 1 99 ? 3.649 4.899 -9.569 1.00 90.75 99 ALA A C 1
ATOM 777 O O . ALA A 1 99 ? 2.839 5.265 -8.719 1.00 90.75 99 ALA A O 1
ATOM 778 N N . MET A 1 100 ? 4.808 4.317 -9.242 1.00 90.00 100 MET A N 1
ATOM 779 C CA . MET A 1 100 ? 5.205 4.055 -7.857 1.00 90.00 100 MET A CA 1
ATOM 780 C C . MET A 1 100 ? 5.330 5.336 -7.036 1.00 90.00 100 MET A C 1
ATOM 782 O O . MET A 1 100 ? 4.940 5.345 -5.875 1.00 90.00 100 MET A O 1
ATOM 786 N N . LYS A 1 101 ? 5.889 6.410 -7.611 1.00 90.69 101 LYS A N 1
ATOM 787 C CA . LYS A 1 101 ? 6.034 7.692 -6.912 1.00 90.69 101 LYS A CA 1
ATOM 788 C C . LYS A 1 101 ? 4.681 8.287 -6.547 1.00 90.69 101 LYS A C 1
ATOM 790 O O . LYS A 1 101 ? 4.475 8.635 -5.388 1.00 90.69 101 LYS A O 1
ATOM 795 N N . ASN A 1 102 ? 3.750 8.302 -7.496 1.00 92.81 102 ASN A N 1
ATOM 796 C CA . ASN A 1 102 ? 2.384 8.755 -7.244 1.00 92.81 102 ASN A CA 1
ATOM 797 C C . ASN A 1 102 ? 1.698 7.885 -6.179 1.00 92.81 102 ASN A C 1
ATOM 799 O O . ASN A 1 102 ? 1.040 8.403 -5.282 1.00 92.81 102 ASN A O 1
ATOM 803 N N . LEU A 1 103 ? 1.872 6.563 -6.243 1.00 94.69 103 LEU A N 1
ATOM 804 C CA . LEU A 1 103 ? 1.284 5.647 -5.266 1.00 94.69 103 LEU A CA 1
ATOM 805 C C . LEU A 1 103 ? 1.906 5.797 -3.867 1.00 94.69 103 LEU A C 1
ATOM 807 O O . LEU A 1 103 ? 1.199 5.724 -2.865 1.00 94.69 103 LEU A O 1
ATOM 811 N N . GLU A 1 104 ? 3.212 6.050 -3.775 1.00 91.56 104 GLU A N 1
ATOM 812 C CA . GLU A 1 104 ? 3.892 6.366 -2.515 1.00 91.56 104 GLU A CA 1
ATOM 813 C C . GLU A 1 104 ? 3.322 7.648 -1.886 1.00 91.56 104 GLU A C 1
ATOM 815 O O . GLU A 1 104 ? 3.065 7.672 -0.683 1.00 91.56 104 GLU A O 1
ATOM 820 N N . GLU A 1 105 ? 3.063 8.688 -2.683 1.00 94.50 105 GLU A N 1
ATOM 821 C CA . GLU A 1 105 ? 2.409 9.921 -2.223 1.00 94.50 105 GLU A CA 1
ATOM 822 C C . GLU A 1 105 ? 0.987 9.661 -1.706 1.00 94.50 105 GLU A C 1
ATOM 824 O O . GLU A 1 105 ? 0.669 10.046 -0.579 1.00 94.50 105 GLU A O 1
ATOM 829 N N . LEU A 1 106 ? 0.168 8.925 -2.464 1.00 95.75 106 LEU A N 1
ATOM 830 C CA . LEU A 1 106 ? -1.189 8.551 -2.051 1.00 95.75 106 LEU A CA 1
ATOM 831 C C . LEU A 1 106 ? -1.199 7.738 -0.749 1.00 95.75 106 LEU A C 1
ATOM 833 O O . LEU A 1 106 ? -2.014 7.993 0.140 1.00 95.75 106 LEU A O 1
ATOM 837 N N . ASN A 1 107 ? -0.281 6.781 -0.605 1.00 93.38 107 ASN A N 1
ATOM 838 C CA . ASN A 1 107 ? -0.144 5.994 0.618 1.00 93.38 107 ASN A CA 1
ATOM 839 C C . ASN A 1 107 ? 0.314 6.843 1.807 1.00 93.38 107 ASN A C 1
ATOM 841 O O . ASN A 1 107 ? -0.179 6.646 2.915 1.00 93.38 107 ASN A O 1
ATOM 845 N N . ASN A 1 108 ? 1.214 7.807 1.603 1.00 91.81 108 ASN A N 1
ATOM 846 C CA . ASN A 1 108 ? 1.643 8.717 2.667 1.00 91.81 108 ASN A CA 1
ATOM 847 C C . ASN A 1 108 ? 0.495 9.614 3.151 1.00 91.81 108 ASN A C 1
ATOM 849 O O . ASN A 1 108 ? 0.347 9.835 4.357 1.00 91.81 108 ASN A O 1
ATOM 853 N N . ASP A 1 109 ? -0.331 10.115 2.232 1.00 95.69 109 ASP A N 1
ATOM 854 C CA . ASP A 1 109 ? -1.503 10.913 2.587 1.00 95.69 109 ASP A CA 1
ATOM 855 C C . ASP A 1 109 ? -2.555 10.077 3.323 1.00 95.69 109 ASP A C 1
ATOM 857 O O . ASP A 1 109 ? -3.060 10.509 4.365 1.00 95.69 109 ASP A O 1
ATOM 861 N N . LEU A 1 110 ? -2.823 8.854 2.855 1.00 95.56 110 LEU A N 1
ATOM 862 C CA . LEU A 1 110 ? -3.719 7.919 3.534 1.00 95.56 110 LEU A CA 1
ATOM 863 C C . LEU A 1 110 ? -3.201 7.555 4.933 1.00 95.56 110 LEU A C 1
ATOM 865 O O . LEU A 1 110 ? -3.950 7.647 5.903 1.00 95.56 110 LEU A O 1
ATOM 869 N N . ALA A 1 111 ? -1.915 7.227 5.070 1.00 91.19 111 ALA A N 1
ATOM 870 C CA . ALA A 1 111 ? -1.295 6.914 6.356 1.00 91.19 111 ALA A CA 1
ATOM 871 C C . ALA A 1 111 ? -1.418 8.080 7.347 1.00 91.19 111 ALA A C 1
ATOM 873 O O . ALA A 1 111 ? -1.757 7.869 8.510 1.00 91.19 111 ALA A O 1
ATOM 874 N N . ARG A 1 112 ? -1.220 9.325 6.892 1.00 91.69 112 ARG A N 1
ATOM 875 C CA . ARG A 1 112 ? -1.401 10.515 7.738 1.00 91.69 112 ARG A CA 1
ATOM 876 C C . ARG A 1 112 ? -2.835 10.632 8.254 1.00 91.69 112 ARG A C 1
ATOM 878 O O . ARG A 1 112 ? -3.035 11.003 9.409 1.00 91.69 112 ARG A O 1
ATOM 885 N N . ILE A 1 113 ? -3.827 10.352 7.410 1.00 93.56 113 ILE A N 1
ATOM 886 C CA . ILE A 1 113 ? -5.241 10.375 7.804 1.00 93.56 113 ILE A CA 1
ATOM 887 C C . ILE A 1 113 ? -5.528 9.256 8.809 1.00 93.56 113 ILE A C 1
ATOM 889 O O . ILE A 1 113 ? -6.153 9.516 9.834 1.00 93.56 113 ILE A O 1
ATOM 893 N N . LEU A 1 114 ? -5.042 8.044 8.545 1.00 91.19 114 LEU A N 1
ATOM 894 C CA . LEU A 1 114 ? -5.240 6.882 9.410 1.00 91.19 114 LEU A CA 1
ATOM 895 C C . LEU A 1 114 ? -4.655 7.113 10.804 1.00 91.19 114 LEU A C 1
ATOM 897 O O . LEU A 1 114 ? -5.379 6.995 11.785 1.00 91.19 114 LEU A O 1
ATOM 901 N N . VAL A 1 115 ? -3.395 7.548 10.890 1.00 88.44 115 VAL A N 1
ATOM 902 C CA . VAL A 1 115 ? -2.716 7.831 12.166 1.00 88.44 115 VAL A CA 1
ATOM 903 C C . VAL A 1 115 ? -3.453 8.899 12.976 1.00 88.44 115 VAL A C 1
ATOM 905 O O . VAL A 1 115 ? -3.604 8.746 14.178 1.00 88.44 115 VAL A O 1
ATOM 908 N N . ARG A 1 116 ? -3.986 9.950 12.338 1.00 89.44 116 ARG A N 1
ATOM 909 C CA . ARG A 1 116 ? -4.780 10.986 13.033 1.00 89.44 116 ARG A CA 1
ATOM 910 C C . ARG A 1 116 ? -6.081 10.472 13.648 1.00 89.44 116 ARG A C 1
ATOM 912 O O . ARG A 1 116 ? -6.654 11.165 14.481 1.00 89.44 116 ARG A O 1
ATOM 919 N N . ASN A 1 117 ? -6.588 9.337 13.175 1.00 89.25 117 ASN A N 1
ATOM 920 C CA . ASN A 1 117 ? -7.794 8.716 13.711 1.00 89.25 117 ASN A CA 1
ATOM 921 C C . ASN A 1 117 ? -7.472 7.600 14.711 1.00 89.25 117 ASN A C 1
ATOM 923 O O . ASN A 1 117 ? -8.398 7.081 15.329 1.00 89.25 117 ASN A O 1
ATOM 927 N N . MET A 1 118 ? -6.201 7.206 14.854 1.00 85.19 118 MET A N 1
ATOM 928 C CA . MET A 1 118 ? -5.830 6.173 15.813 1.00 85.19 118 MET A CA 1
ATOM 929 C C . MET A 1 118 ? -5.940 6.714 17.236 1.00 85.19 118 MET A C 1
ATOM 931 O O . MET A 1 118 ? -5.582 7.869 17.469 1.00 85.19 118 MET A O 1
ATOM 935 N N . PRO A 1 119 ? -6.415 5.898 18.190 1.00 76.25 119 PRO A N 1
ATOM 936 C CA . PRO A 1 119 ? -6.308 6.249 19.595 1.00 76.25 119 PRO A CA 1
ATOM 937 C C . PRO A 1 119 ? -4.826 6.414 19.956 1.00 76.25 119 PRO A C 1
ATOM 939 O O . PRO A 1 119 ? -3.997 5.575 19.591 1.00 76.25 119 PRO A O 1
ATOM 942 N N . ASP A 1 120 ? -4.499 7.511 20.642 1.00 64.25 120 ASP A N 1
ATOM 943 C CA . ASP A 1 120 ? -3.140 7.795 21.096 1.00 64.25 120 ASP A CA 1
ATOM 944 C C . ASP A 1 120 ? -2.651 6.643 22.001 1.00 64.25 120 ASP A C 1
ATOM 946 O O . ASP A 1 120 ? -3.136 6.447 23.112 1.00 64.25 120 ASP A O 1
ATOM 950 N N . GLU A 1 121 ? -1.686 5.876 21.488 1.00 56.06 121 GLU A N 1
ATOM 951 C CA . GLU A 1 121 ? -0.753 5.033 22.247 1.00 56.06 121 GLU A CA 1
ATOM 952 C C . GLU A 1 121 ? -1.314 3.837 23.052 1.00 56.06 121 GLU A C 1
ATOM 954 O O . GLU A 1 121 ? -0.931 3.633 24.203 1.00 56.06 121 GLU A O 1
ATOM 959 N N . ASP A 1 122 ? -2.073 2.926 22.428 1.00 61.22 122 ASP A N 1
ATOM 960 C CA . ASP A 1 122 ? -2.109 1.527 22.908 1.00 61.22 122 ASP A CA 1
ATOM 961 C C . ASP A 1 122 ? -1.532 0.545 21.869 1.00 61.22 122 ASP A C 1
ATOM 963 O O . ASP A 1 122 ? -2.265 -0.067 21.082 1.00 61.22 122 ASP A O 1
ATOM 967 N N . PRO A 1 123 ? -0.197 0.342 21.865 1.00 56.91 123 PRO A N 1
ATOM 968 C CA . PRO A 1 123 ? 0.447 -0.704 21.076 1.00 56.91 123 PRO A CA 1
ATOM 969 C C . PRO A 1 123 ? -0.137 -2.100 21.337 1.00 56.91 123 PRO A C 1
ATOM 971 O O . PRO A 1 123 ? -0.068 -2.958 20.461 1.00 56.91 123 PRO A O 1
ATOM 974 N N . GLY A 1 124 ? -0.723 -2.340 22.516 1.00 61.50 124 GLY A N 1
ATOM 975 C CA . GLY A 1 124 ? -1.377 -3.593 22.872 1.00 61.50 124 GLY A CA 1
ATOM 976 C C . GLY A 1 124 ? -2.640 -3.852 22.054 1.00 61.50 124 GLY A C 1
ATOM 977 O O . GLY A 1 124 ? -2.832 -4.978 21.594 1.00 61.50 124 GLY A O 1
ATOM 978 N N . GLN A 1 125 ? -3.450 -2.823 21.785 1.00 62.03 125 GLN A N 1
ATOM 979 C CA . GLN A 1 125 ? -4.605 -2.945 20.889 1.00 62.03 125 GLN A CA 1
ATOM 980 C C . GLN A 1 125 ? -4.168 -3.231 19.454 1.00 62.03 125 GLN A C 1
ATOM 982 O O . GLN A 1 125 ? -4.667 -4.191 18.862 1.00 62.03 125 GLN A O 1
ATOM 987 N N . MET A 1 126 ? -3.169 -2.500 18.942 1.00 62.38 126 MET A N 1
ATOM 988 C CA . MET A 1 126 ? -2.577 -2.784 17.627 1.00 62.38 126 MET A CA 1
ATOM 989 C C . MET A 1 126 ? -2.101 -4.234 17.537 1.00 62.38 126 MET A C 1
ATOM 991 O O . MET A 1 126 ? -2.543 -4.983 16.672 1.00 62.38 126 MET A O 1
ATOM 995 N N . VAL A 1 127 ? -1.255 -4.675 18.467 1.00 62.88 127 VAL A N 1
ATOM 996 C CA . VAL A 1 127 ? -0.703 -6.037 18.467 1.00 62.88 127 VAL A CA 1
ATOM 997 C C . VAL A 1 127 ? -1.797 -7.099 18.616 1.00 62.88 127 VAL A C 1
ATOM 999 O O . VAL A 1 127 ? -1.694 -8.161 18.002 1.00 62.88 127 VAL A O 1
ATOM 1002 N N . SER A 1 128 ? -2.856 -6.837 19.387 1.00 64.00 128 SER A N 1
ATOM 1003 C CA . SER A 1 128 ? -3.944 -7.799 19.603 1.00 64.00 128 SER A CA 1
ATOM 1004 C C . SER A 1 128 ? -4.752 -8.092 18.335 1.00 64.00 128 SER A C 1
ATOM 1006 O O . SER A 1 128 ? -5.020 -9.262 18.060 1.00 64.00 128 SER A O 1
ATOM 1008 N N . VAL A 1 129 ? -5.044 -7.070 17.519 1.00 63.69 129 VAL A N 1
ATOM 1009 C CA . VAL A 1 129 ? -5.727 -7.223 16.220 1.00 63.69 129 VAL A CA 1
ATOM 1010 C C . VAL A 1 129 ? -4.907 -8.118 15.286 1.00 63.69 129 VAL A C 1
ATOM 1012 O O . VAL A 1 129 ? -5.445 -9.004 14.621 1.00 63.69 129 VAL A O 1
ATOM 1015 N N . TYR A 1 130 ? -3.581 -7.958 15.292 1.00 62.81 130 TYR A N 1
ATOM 1016 C CA . TYR A 1 130 ? -2.688 -8.749 14.444 1.00 62.81 130 TYR A CA 1
ATOM 1017 C C . TYR A 1 130 ? -2.399 -10.145 14.976 1.00 62.81 130 TYR A C 1
ATOM 1019 O O . TYR A 1 130 ? -2.202 -11.057 14.170 1.00 62.81 130 TYR A O 1
ATOM 1027 N N . ARG A 1 131 ? -2.396 -10.351 16.298 1.00 64.62 131 ARG A N 1
ATOM 1028 C CA . ARG A 1 131 ? -2.153 -11.671 16.891 1.00 64.62 131 ARG A CA 1
ATOM 1029 C C . ARG A 1 131 ? -3.093 -12.706 16.285 1.00 64.62 131 ARG A C 1
ATOM 1031 O O . ARG A 1 131 ? -2.629 -13.720 15.779 1.00 64.62 131 ARG A O 1
ATOM 1038 N N . ASP A 1 132 ? -4.386 -12.410 16.241 1.00 65.12 132 ASP A N 1
ATOM 1039 C CA . ASP A 1 132 ? -5.389 -13.366 15.772 1.00 65.12 132 ASP A CA 1
ATOM 1040 C C . ASP A 1 132 ? -5.299 -13.620 14.250 1.00 65.12 132 ASP A C 1
ATOM 1042 O O . ASP A 1 132 ? -5.600 -14.724 13.780 1.00 65.12 132 ASP A O 1
ATOM 1046 N N . LYS A 1 133 ? -4.806 -12.641 13.478 1.00 61.41 133 LYS A N 1
ATOM 1047 C CA . LYS A 1 133 ? -4.530 -12.761 12.034 1.00 61.41 133 LYS A CA 1
ATOM 1048 C C . LYS A 1 133 ? -3.297 -13.638 11.768 1.00 61.41 133 LYS A C 1
ATOM 1050 O O . LYS A 1 133 ? -3.356 -14.539 10.931 1.00 61.41 133 LYS A O 1
ATOM 1055 N N . TYR A 1 134 ? -2.212 -13.444 12.523 1.00 59.31 134 TYR A N 1
ATOM 1056 C CA . TYR A 1 134 ? -0.963 -14.206 12.376 1.00 59.31 134 TYR A CA 1
ATOM 1057 C C . TYR A 1 134 ? -1.006 -15.601 13.001 1.00 59.31 134 TYR A C 1
ATOM 1059 O O . TYR A 1 134 ? -0.373 -16.511 12.468 1.00 59.31 134 TYR A O 1
ATOM 1067 N N . THR A 1 135 ? -1.775 -15.826 14.071 1.00 64.69 135 THR A N 1
ATOM 1068 C CA . THR A 1 135 ? -1.958 -17.162 14.664 1.00 64.69 135 THR A CA 1
ATOM 1069 C C . THR A 1 135 ? -2.450 -18.172 13.623 1.00 64.69 135 THR A C 1
ATOM 1071 O O . THR A 1 135 ? -2.005 -19.316 13.615 1.00 64.69 135 THR A O 1
ATOM 1074 N N . ARG A 1 136 ? -3.299 -17.753 12.675 1.00 60.19 136 ARG A N 1
ATOM 1075 C CA . ARG A 1 136 ? -3.755 -18.619 11.573 1.00 60.19 136 ARG A CA 1
ATOM 1076 C C . ARG A 1 136 ? -2.658 -18.950 10.556 1.00 60.19 136 ARG A C 1
ATOM 1078 O O . ARG A 1 136 ? -2.715 -20.010 9.945 1.00 60.19 136 ARG A O 1
ATOM 1085 N N . LEU A 1 137 ? -1.684 -18.059 10.369 1.00 56.28 137 LEU A N 1
ATOM 1086 C CA . LEU A 1 137 ? -0.563 -18.243 9.440 1.00 56.28 137 LEU A CA 1
ATOM 1087 C C . LEU A 1 137 ? 0.572 -19.073 10.055 1.00 56.28 137 LEU A C 1
ATOM 1089 O O . LEU A 1 137 ? 1.220 -19.827 9.342 1.00 56.28 137 LEU A O 1
ATOM 1093 N N . MET A 1 138 ? 0.787 -18.959 11.368 1.00 58.62 138 MET A N 1
ATOM 1094 C CA . MET A 1 138 ? 1.838 -19.680 12.103 1.00 58.62 138 MET A CA 1
ATOM 1095 C C . MET A 1 138 ? 1.463 -21.125 12.473 1.00 58.62 138 MET A C 1
ATOM 1097 O O . MET A 1 138 ? 2.331 -21.898 12.869 1.00 58.62 138 MET A O 1
ATOM 1101 N N . HIS A 1 139 ? 0.184 -21.497 12.376 1.00 55.06 139 HIS A N 1
ATOM 1102 C CA . HIS A 1 139 ? -0.310 -22.853 12.658 1.00 55.06 139 HIS A CA 1
ATOM 1103 C C . HIS A 1 139 ? -0.683 -23.649 11.397 1.00 55.06 139 HIS A C 1
ATOM 1105 O O . HIS A 1 139 ? -1.469 -24.594 11.479 1.00 55.06 139 HIS A O 1
ATOM 1111 N N . ARG A 1 140 ? -0.136 -23.269 10.240 1.00 46.03 140 ARG A N 1
ATOM 1112 C CA . ARG A 1 140 ? -0.230 -24.023 8.987 1.00 46.03 140 ARG A CA 1
ATOM 1113 C C . ARG A 1 140 ? 1.091 -24.724 8.699 1.00 46.03 140 ARG A C 1
ATOM 1115 O O . ARG A 1 140 ? 1.023 -25.841 8.147 1.00 46.03 140 ARG A O 1
#